Protein AF-G0VLN9-F1 (afdb_monomer_lite)

Structure (mmCIF, N/CA/C/O backbone):
data_AF-G0VLN9-F1
#
_entry.id   AF-G0VLN9-F1
#
loop_
_atom_site.group_PDB
_atom_site.id
_atom_site.type_symbol
_atom_site.label_atom_id
_atom_site.label_alt_id
_atom_site.label_comp_id
_atom_site.label_asym_id
_atom_site.label_entity_id
_atom_site.label_seq_id
_atom_site.pdbx_PDB_ins_code
_atom_site.Cartn_x
_atom_site.Cartn_y
_atom_site.Cartn_z
_atom_site.occupancy
_atom_site.B_iso_or_equiv
_atom_site.auth_seq_id
_atom_site.auth_comp_id
_atom_site.auth_asym_id
_atom_site.auth_atom_id
_atom_site.pdbx_PDB_model_num
ATOM 1 N N . MET A 1 1 ? 14.465 14.743 -51.000 1.00 37.91 1 MET A N 1
ATOM 2 C CA . MET A 1 1 ? 15.529 13.787 -50.625 1.00 37.91 1 MET A CA 1
ATOM 3 C C . MET A 1 1 ? 14.835 12.526 -50.115 1.00 37.91 1 MET A C 1
ATOM 5 O O . MET A 1 1 ? 14.232 12.570 -49.055 1.00 37.91 1 MET A O 1
ATOM 9 N N . SER A 1 2 ? 14.753 11.470 -50.933 1.00 43.06 2 SER A N 1
ATOM 10 C CA . SER A 1 2 ? 13.958 10.267 -50.628 1.00 43.06 2 SER A CA 1
ATOM 11 C C . SER A 1 2 ? 14.797 9.287 -49.809 1.00 43.06 2 SER A C 1
ATOM 13 O O . SER A 1 2 ? 15.735 8.699 -50.343 1.00 43.06 2 SER A O 1
ATOM 15 N N . VAL A 1 3 ? 14.472 9.101 -48.529 1.00 50.81 3 VAL A N 1
ATOM 16 C CA . VAL A 1 3 ? 15.120 8.094 -47.676 1.00 50.81 3 VAL A CA 1
ATOM 17 C C . VAL A 1 3 ? 14.680 6.707 -48.158 1.00 50.81 3 VAL A C 1
ATOM 19 O O . VAL A 1 3 ? 13.536 6.306 -47.959 1.00 50.81 3 VAL A O 1
ATOM 22 N N . ARG A 1 4 ? 15.562 5.971 -48.846 1.00 52.88 4 ARG A N 1
ATOM 23 C CA . ARG A 1 4 ? 15.328 4.558 -49.184 1.00 52.88 4 ARG A CA 1
ATOM 24 C C . ARG A 1 4 ? 15.599 3.714 -47.938 1.00 52.88 4 ARG A C 1
ATOM 26 O O . ARG A 1 4 ? 16.751 3.390 -47.665 1.00 52.88 4 ARG A O 1
ATOM 33 N N . LEU A 1 5 ? 14.559 3.363 -47.181 1.00 55.12 5 LEU A N 1
ATOM 34 C CA . LEU A 1 5 ? 14.687 2.349 -46.132 1.00 55.12 5 LEU A CA 1
ATOM 35 C C . LEU A 1 5 ? 14.974 0.982 -46.774 1.00 55.12 5 LEU A C 1
ATOM 37 O O . LEU A 1 5 ? 14.201 0.491 -47.596 1.00 55.12 5 LEU A O 1
ATOM 41 N N . ASN A 1 6 ? 16.090 0.360 -46.394 1.00 69.06 6 ASN A N 1
ATOM 42 C CA . ASN A 1 6 ? 16.405 -1.021 -46.754 1.00 69.06 6 ASN A CA 1
ATOM 43 C C . ASN A 1 6 ? 15.472 -1.972 -45.972 1.00 69.06 6 ASN A C 1
ATOM 45 O O . ASN A 1 6 ? 15.163 -1.723 -44.807 1.00 69.06 6 ASN A O 1
ATOM 49 N N . LYS A 1 7 ? 15.050 -3.086 -46.587 1.00 65.19 7 LYS A N 1
ATOM 50 C CA . LYS A 1 7 ? 14.263 -4.159 -45.948 1.00 65.19 7 LYS A CA 1
ATOM 51 C C . LYS A 1 7 ? 14.864 -4.628 -44.613 1.00 65.19 7 LYS A C 1
ATOM 53 O O . LYS A 1 7 ? 14.113 -4.934 -43.695 1.00 65.19 7 LYS A O 1
ATOM 58 N N . LEU A 1 8 ? 16.194 -4.613 -44.480 1.00 66.69 8 LEU A N 1
ATOM 59 C CA . LEU A 1 8 ? 16.898 -4.948 -43.234 1.00 66.69 8 LEU A CA 1
ATOM 60 C C . LEU A 1 8 ? 16.623 -3.936 -42.105 1.00 66.69 8 LEU A C 1
ATOM 62 O O . LEU A 1 8 ? 16.462 -4.316 -40.950 1.00 66.69 8 LEU A O 1
ATOM 66 N N . SER A 1 9 ? 16.519 -2.649 -42.444 1.00 66.75 9 SER A N 1
ATOM 67 C CA . SER A 1 9 ? 16.226 -1.560 -41.505 1.00 66.75 9 SER A CA 1
ATOM 68 C C . SER A 1 9 ? 14.779 -1.612 -41.013 1.00 66.75 9 SER A C 1
ATOM 70 O O . SER A 1 9 ? 14.517 -1.365 -39.841 1.00 66.75 9 SER A O 1
ATOM 72 N N . ILE A 1 10 ? 13.846 -1.977 -41.899 1.00 73.81 10 ILE A N 1
ATOM 73 C CA . ILE A 1 10 ? 12.433 -2.188 -41.550 1.00 73.81 10 ILE A CA 1
ATOM 74 C C . ILE A 1 10 ? 12.298 -3.409 -40.635 1.00 73.81 10 ILE A C 1
ATOM 76 O O . ILE A 1 10 ? 11.619 -3.334 -39.618 1.00 73.81 10 ILE A O 1
ATOM 80 N N . PHE A 1 11 ? 12.987 -4.508 -40.956 1.00 71.88 11 PHE A N 1
ATOM 81 C CA . PHE A 1 11 ? 12.998 -5.711 -40.125 1.00 71.88 11 PHE A CA 1
ATOM 82 C C . PHE A 1 11 ? 13.547 -5.434 -38.719 1.00 71.88 11 PHE A C 1
ATOM 84 O O . PHE A 1 11 ? 12.907 -5.790 -37.736 1.00 71.88 11 PHE A O 1
ATOM 91 N N . PHE A 1 12 ? 14.676 -4.727 -38.613 1.00 74.75 12 PHE A N 1
ATOM 92 C CA . PHE A 1 12 ? 15.246 -4.340 -37.321 1.00 74.75 12 PHE A CA 1
ATOM 93 C C . PHE A 1 12 ? 14.284 -3.467 -36.505 1.00 74.75 12 PHE A C 1
ATOM 95 O O . PHE A 1 12 ? 14.096 -3.709 -35.317 1.00 74.75 12 PHE A O 1
ATOM 102 N N . LEU A 1 13 ? 13.617 -2.501 -37.144 1.00 73.62 13 LEU A N 1
ATOM 103 C CA . LEU A 1 13 ? 12.633 -1.649 -36.478 1.00 73.62 13 LEU A CA 1
ATOM 104 C C . LEU A 1 13 ? 11.424 -2.453 -35.975 1.00 73.62 13 LEU A C 1
ATOM 106 O O . LEU A 1 13 ? 10.994 -2.255 -34.844 1.00 73.62 13 LEU A O 1
ATOM 110 N N . VAL A 1 14 ? 10.921 -3.406 -36.767 1.00 73.25 14 VAL A N 1
ATOM 111 C CA . VAL A 1 14 ? 9.843 -4.316 -36.344 1.00 73.25 14 VAL A CA 1
ATOM 112 C C . VAL A 1 14 ? 10.291 -5.184 -35.169 1.00 73.25 14 VAL A C 1
ATOM 114 O O . VAL A 1 14 ? 9.539 -5.312 -34.210 1.00 73.25 14 VAL A O 1
ATOM 117 N N . CYS A 1 15 ? 11.513 -5.725 -35.184 1.00 69.94 15 CYS A N 1
ATOM 118 C CA . CYS A 1 15 ? 12.054 -6.494 -34.062 1.00 69.94 15 CYS A CA 1
ATOM 119 C C . CYS A 1 15 ? 12.191 -5.654 -32.789 1.00 69.94 15 CYS A C 1
ATOM 121 O O . CYS A 1 15 ? 11.825 -6.133 -31.722 1.00 69.94 15 CYS A O 1
ATOM 123 N N . VAL A 1 16 ? 12.674 -4.411 -32.887 1.00 68.44 16 VAL A N 1
ATOM 124 C CA . VAL A 1 16 ? 12.796 -3.501 -31.736 1.00 68.44 16 VAL A CA 1
ATOM 125 C C . VAL A 1 16 ? 11.421 -3.169 -31.164 1.00 68.44 16 VAL A C 1
ATOM 127 O O . VAL A 1 16 ? 11.222 -3.290 -29.960 1.00 68.44 16 VAL A O 1
ATOM 130 N N . VAL A 1 17 ? 10.451 -2.827 -32.017 1.00 66.25 17 VAL A N 1
ATOM 131 C CA . VAL A 1 17 ? 9.076 -2.541 -31.586 1.00 66.25 17 VAL A CA 1
ATOM 132 C C . VAL A 1 17 ? 8.451 -3.776 -30.937 1.00 66.25 17 VAL A C 1
ATOM 134 O O . VAL A 1 17 ? 7.914 -3.682 -29.837 1.00 66.25 17 VAL A O 1
ATOM 137 N N . PHE A 1 18 ? 8.570 -4.947 -31.565 1.00 65.00 18 PHE A N 1
ATOM 138 C CA . PHE A 1 18 ? 8.034 -6.196 -31.024 1.00 65.00 18 PHE A CA 1
ATOM 139 C C . PHE A 1 18 ? 8.691 -6.560 -29.686 1.00 65.00 18 PHE A C 1
ATOM 141 O O . PHE A 1 18 ? 7.997 -6.920 -28.741 1.00 65.00 18 PHE A O 1
ATOM 148 N N . PHE A 1 19 ? 10.009 -6.384 -29.567 1.00 65.06 19 PHE A N 1
ATOM 149 C CA . PHE A 1 19 ? 10.745 -6.615 -28.328 1.00 65.06 19 PHE A CA 1
ATOM 150 C C . PHE A 1 19 ? 10.277 -5.678 -27.205 1.00 65.06 19 PHE A C 1
ATOM 152 O O . PHE A 1 19 ? 9.977 -6.145 -26.106 1.00 65.06 19 PHE A O 1
ATOM 159 N N . SER A 1 20 ? 10.107 -4.382 -27.483 1.00 59.81 20 SER A N 1
ATOM 160 C CA . SER A 1 20 ? 9.547 -3.423 -26.522 1.00 59.81 20 SER A CA 1
ATOM 161 C C . SER A 1 20 ? 8.129 -3.795 -26.075 1.00 59.81 20 SER A C 1
ATOM 163 O O . SER A 1 20 ? 7.837 -3.728 -24.881 1.00 59.81 20 SER A O 1
ATOM 165 N N . PHE A 1 21 ? 7.275 -4.257 -26.995 1.00 58.31 21 PHE A N 1
ATOM 166 C CA . PHE A 1 21 ? 5.930 -4.742 -26.665 1.00 58.31 21 PHE A CA 1
ATOM 167 C C . PHE A 1 21 ? 5.964 -5.995 -25.782 1.00 58.31 21 PHE A C 1
ATOM 169 O O . PHE A 1 21 ? 5.245 -6.059 -24.786 1.00 58.31 21 PHE A O 1
ATOM 176 N N . THR A 1 22 ? 6.827 -6.971 -26.088 1.00 59.75 22 THR A N 1
ATOM 177 C CA . THR A 1 22 ? 6.971 -8.171 -25.245 1.00 59.75 22 THR A CA 1
ATOM 178 C C . THR A 1 22 ? 7.489 -7.845 -23.844 1.00 59.75 22 THR A C 1
ATOM 180 O O . THR A 1 22 ? 7.036 -8.449 -22.875 1.00 59.75 22 THR A O 1
ATOM 183 N N . LEU A 1 23 ? 8.374 -6.850 -23.708 1.00 58.91 23 LEU A N 1
ATOM 184 C CA . LEU A 1 23 ? 8.893 -6.415 -22.410 1.00 58.91 23 LEU A CA 1
ATOM 185 C C . LEU A 1 23 ? 7.795 -5.794 -21.533 1.00 58.91 23 LEU A C 1
ATOM 187 O O . LEU A 1 23 ? 7.723 -6.078 -20.339 1.00 58.91 23 LEU A O 1
ATOM 191 N N . GLN A 1 24 ? 6.928 -4.970 -22.130 1.00 58.19 24 GLN A N 1
ATOM 192 C CA . GLN A 1 24 ? 5.794 -4.347 -21.440 1.00 58.19 24 GLN A CA 1
ATOM 193 C C . GLN A 1 24 ? 4.726 -5.374 -21.043 1.00 58.19 24 GLN A C 1
ATOM 195 O O . GLN A 1 24 ? 4.198 -5.310 -19.934 1.00 58.19 24 GLN A O 1
ATOM 200 N N . ALA A 1 25 ? 4.444 -6.351 -21.909 1.00 58.66 25 ALA A N 1
ATOM 201 C CA . ALA A 1 25 ? 3.511 -7.433 -21.602 1.00 58.66 25 ALA A CA 1
ATOM 202 C C . ALA A 1 25 ? 4.008 -8.312 -20.438 1.00 58.66 25 ALA A C 1
ATOM 204 O O . ALA A 1 25 ? 3.242 -8.627 -19.531 1.00 58.66 25 ALA A O 1
ATOM 205 N N . PHE A 1 26 ? 5.304 -8.634 -20.407 1.00 57.16 26 PHE A N 1
ATOM 206 C CA . PHE A 1 26 ? 5.911 -9.430 -19.333 1.00 57.16 26 PHE A CA 1
ATOM 207 C C . PHE A 1 26 ? 5.949 -8.690 -17.982 1.00 57.16 26 PHE A C 1
ATOM 209 O O . PHE A 1 26 ? 5.810 -9.295 -16.918 1.00 57.16 26 PHE A O 1
ATOM 216 N N . ALA A 1 27 ? 6.122 -7.367 -18.015 1.00 59.50 27 ALA A N 1
ATOM 217 C CA . ALA A 1 27 ? 6.028 -6.494 -16.847 1.00 59.50 27 ALA A CA 1
ATOM 218 C C . ALA A 1 27 ? 4.615 -6.484 -16.232 1.00 59.50 27 ALA A C 1
ATOM 220 O O . ALA A 1 27 ? 4.479 -6.611 -15.014 1.00 59.50 27 ALA A O 1
ATOM 221 N N . ALA A 1 28 ? 3.573 -6.397 -17.068 1.00 56.75 28 ALA A N 1
ATOM 222 C CA . ALA A 1 28 ? 2.180 -6.481 -16.627 1.00 56.75 28 ALA A CA 1
ATOM 223 C C . ALA A 1 28 ? 1.839 -7.871 -16.050 1.00 56.75 28 ALA A C 1
ATOM 225 O O . ALA A 1 28 ? 1.263 -7.966 -14.968 1.00 56.75 28 ALA A O 1
ATOM 226 N N . GLU A 1 29 ? 2.290 -8.952 -16.697 1.00 57.03 29 GLU A N 1
ATOM 227 C CA . GLU A 1 29 ? 2.067 -10.328 -16.225 1.00 57.03 29 GLU A CA 1
ATOM 228 C C . GLU A 1 29 ? 2.696 -10.594 -14.840 1.00 57.03 29 GLU A C 1
ATOM 230 O O . GLU A 1 29 ? 2.077 -11.225 -13.978 1.00 57.03 29 GLU A O 1
ATOM 235 N N . LYS A 1 30 ? 3.901 -10.061 -14.577 1.00 62.03 30 LYS A N 1
ATOM 236 C CA . LYS A 1 30 ? 4.572 -10.169 -13.265 1.00 62.03 30 LYS A CA 1
ATOM 237 C C . LYS A 1 30 ? 3.804 -9.502 -12.124 1.00 62.03 30 LYS A C 1
ATOM 239 O O . LYS A 1 30 ? 3.936 -9.928 -10.974 1.00 62.03 30 LYS A O 1
ATOM 244 N N . LEU A 1 31 ? 3.062 -8.441 -12.420 1.00 68.00 31 LEU A N 1
ATOM 245 C CA . LEU A 1 31 ? 2.286 -7.707 -11.427 1.00 68.00 31 LEU A CA 1
ATOM 246 C C . LEU A 1 31 ? 1.005 -8.469 -11.045 1.00 68.00 31 LEU A C 1
ATOM 248 O O . LEU A 1 31 ? 0.637 -8.499 -9.869 1.00 68.00 31 LEU A O 1
ATOM 252 N N . ASP A 1 32 ? 0.376 -9.142 -12.009 1.00 61.00 32 ASP A N 1
ATOM 253 C CA . ASP A 1 32 ? -0.989 -9.654 -11.862 1.00 61.00 32 ASP A CA 1
ATOM 254 C C . ASP A 1 32 ? -1.151 -10.989 -11.152 1.00 61.00 32 ASP A C 1
ATOM 256 O O . ASP A 1 32 ? -2.184 -11.237 -10.524 1.00 61.00 32 ASP A O 1
ATOM 260 N N . GLN A 1 33 ? -0.130 -11.841 -11.167 1.00 56.59 33 GLN A N 1
ATOM 261 C CA . GLN A 1 33 ? -0.264 -13.172 -10.573 1.00 56.59 33 GLN A CA 1
ATOM 262 C C . GLN A 1 33 ? -0.031 -13.212 -9.055 1.00 56.59 33 GLN A C 1
ATOM 264 O O . GLN A 1 33 ? -0.387 -14.206 -8.423 1.00 56.59 33 GLN A O 1
ATOM 269 N N . LYS A 1 34 ? 0.553 -12.167 -8.443 1.00 64.31 34 LYS A N 1
ATOM 270 C CA . LYS A 1 34 ? 1.067 -12.259 -7.060 1.00 64.31 34 LYS A CA 1
ATOM 271 C C . LYS A 1 34 ? 0.513 -11.235 -6.065 1.00 64.31 34 LYS A C 1
ATOM 273 O O . LYS A 1 34 ? 0.579 -11.494 -4.865 1.00 64.31 34 LYS A O 1
ATOM 278 N N . TYR A 1 35 ? -0.031 -10.103 -6.512 1.00 71.81 35 TYR A N 1
ATOM 279 C CA . TYR A 1 35 ? -0.332 -8.982 -5.613 1.00 71.81 35 TYR A CA 1
ATOM 280 C C . TYR A 1 35 ? -1.827 -8.639 -5.578 1.00 71.81 35 TYR A C 1
ATOM 282 O O . TYR A 1 35 ? -2.383 -8.103 -6.531 1.00 71.81 35 TYR A O 1
ATOM 290 N N . MET A 1 36 ? -2.475 -8.927 -4.444 1.00 78.00 36 MET A N 1
ATOM 291 C CA . MET A 1 36 ? -3.873 -8.569 -4.144 1.00 78.00 36 MET A CA 1
ATOM 292 C C . MET A 1 36 ? -3.976 -7.731 -2.862 1.00 78.00 36 MET A C 1
ATOM 294 O O . MET A 1 36 ? -4.894 -7.924 -2.070 1.00 78.00 36 MET A O 1
ATOM 298 N N . GLY A 1 37 ? -2.995 -6.857 -2.630 1.00 77.94 37 GLY A N 1
ATOM 299 C CA . GLY A 1 37 ? -2.850 -6.090 -1.396 1.00 77.94 37 GLY A CA 1
ATOM 300 C C . GLY A 1 37 ? -1.402 -6.031 -0.914 1.00 77.94 37 GLY A C 1
ATOM 301 O O . GLY A 1 37 ? -0.481 -6.020 -1.735 1.00 77.94 37 GLY A O 1
ATOM 302 N N . LEU A 1 38 ? -1.200 -6.004 0.405 1.00 82.94 38 LEU A N 1
ATOM 303 C CA . LEU A 1 38 ? 0.119 -5.925 1.044 1.00 82.94 38 LEU A CA 1
ATOM 304 C C . LEU A 1 38 ? 0.241 -6.948 2.180 1.00 82.94 38 LEU A C 1
ATOM 306 O O . LEU A 1 38 ? -0.465 -6.873 3.180 1.00 82.94 38 LEU A O 1
ATOM 310 N N . GLY A 1 39 ? 1.168 -7.892 2.039 1.00 78.50 39 GLY A N 1
ATOM 311 C CA . GLY A 1 39 ? 1.279 -9.033 2.954 1.00 78.50 39 GLY A CA 1
ATOM 312 C C . GLY A 1 39 ? -0.025 -9.838 2.977 1.00 78.50 39 GLY A C 1
ATOM 313 O O . GLY A 1 39 ? -0.535 -10.194 1.915 1.00 78.50 39 GLY A O 1
ATOM 314 N N . ASP A 1 40 ? -0.574 -10.054 4.174 1.00 80.19 40 ASP A N 1
ATOM 315 C CA . ASP A 1 40 ? -1.853 -10.751 4.395 1.00 80.19 40 ASP A CA 1
ATOM 316 C C . ASP A 1 40 ? -3.078 -9.806 4.359 1.00 80.19 40 ASP A C 1
ATOM 318 O O . ASP A 1 40 ? -4.229 -10.232 4.520 1.00 80.19 40 ASP A O 1
ATOM 322 N N . LEU A 1 41 ? -2.856 -8.505 4.127 1.00 86.50 41 LEU A N 1
ATOM 323 C CA . LEU A 1 41 ? -3.922 -7.529 3.909 1.00 86.50 41 LEU A CA 1
ATOM 324 C C . LEU A 1 41 ? -4.376 -7.616 2.456 1.00 86.50 41 LEU A C 1
ATOM 326 O O . LEU A 1 41 ? -3.758 -7.022 1.574 1.00 86.50 41 LEU A O 1
ATOM 330 N N . THR A 1 42 ? -5.449 -8.366 2.216 1.00 89.56 42 THR A N 1
ATOM 331 C CA . THR A 1 42 ? -6.020 -8.572 0.880 1.00 89.56 42 THR A CA 1
ATOM 332 C C . THR A 1 42 ? -7.240 -7.690 0.618 1.00 89.56 42 THR A C 1
ATOM 334 O O . THR A 1 42 ? -7.982 -7.322 1.532 1.00 89.56 42 THR A O 1
ATOM 337 N N . TRP A 1 43 ? -7.465 -7.336 -0.648 1.00 91.88 43 TRP A N 1
ATOM 338 C CA . TRP A 1 43 ? -8.623 -6.536 -1.056 1.00 91.88 43 TRP A CA 1
ATOM 339 C C . TRP A 1 43 ? -9.955 -7.167 -0.655 1.00 91.88 43 TRP A C 1
ATOM 341 O O . TRP A 1 43 ? -10.153 -8.376 -0.758 1.00 91.88 43 TRP A O 1
ATOM 351 N N . GLY A 1 44 ? -10.893 -6.330 -0.212 1.00 90.56 44 GLY A N 1
ATOM 352 C CA . GLY A 1 44 ? -12.224 -6.756 0.209 1.00 90.56 44 GLY A CA 1
ATOM 353 C C . GLY A 1 44 ? -12.297 -7.312 1.633 1.00 90.56 44 GLY A C 1
ATOM 354 O O . GLY A 1 44 ? -13.411 -7.502 2.129 1.00 90.56 44 GLY A O 1
ATOM 355 N N . ARG A 1 45 ? -11.153 -7.534 2.295 1.00 92.88 45 ARG A N 1
ATOM 356 C CA . ARG A 1 45 ? -11.103 -7.989 3.686 1.00 92.88 45 ARG A CA 1
ATOM 357 C C . ARG A 1 45 ? -11.813 -6.976 4.595 1.00 92.88 45 ARG A C 1
ATOM 359 O O . ARG A 1 45 ? -11.590 -5.768 4.441 1.00 92.88 45 ARG A O 1
ATOM 366 N N . PRO A 1 46 ? -12.707 -7.426 5.488 1.00 93.56 46 PRO A N 1
ATOM 367 C CA . PRO A 1 46 ? -13.488 -6.514 6.297 1.00 93.56 46 PRO A CA 1
ATOM 368 C C . PRO A 1 46 ? -12.659 -5.950 7.454 1.00 93.56 46 PRO A C 1
ATOM 370 O O . PRO A 1 46 ? -11.734 -6.593 7.949 1.00 93.56 46 PRO A O 1
ATOM 373 N N . LEU A 1 47 ? -13.017 -4.746 7.896 1.00 93.38 47 LEU A N 1
ATOM 374 C CA . LEU A 1 47 ? -12.325 -4.040 8.972 1.00 93.38 47 LEU A CA 1
ATOM 375 C C . LEU A 1 47 ? -12.238 -4.885 10.249 1.00 93.38 47 LEU A C 1
ATOM 377 O O . LEU A 1 47 ? -11.149 -5.030 10.783 1.00 93.38 47 LEU A O 1
ATOM 381 N N . TYR A 1 48 ? -13.336 -5.512 10.682 1.00 92.81 48 TYR A N 1
ATOM 382 C CA . TYR A 1 48 ? -13.364 -6.284 11.932 1.00 92.81 48 TYR A CA 1
ATOM 383 C C . TYR A 1 48 ? -12.360 -7.454 11.952 1.00 92.81 48 TYR A C 1
ATOM 385 O O . TYR A 1 48 ? -11.800 -7.758 13.003 1.00 92.81 48 TYR A O 1
ATOM 393 N N . ASP A 1 49 ? -12.086 -8.082 10.800 1.00 93.62 49 ASP A N 1
ATOM 394 C CA . ASP A 1 49 ? -11.072 -9.144 10.690 1.00 93.62 49 ASP A CA 1
ATOM 395 C C . ASP A 1 49 ? -9.655 -8.581 10.839 1.00 93.62 49 ASP A C 1
ATOM 397 O O . ASP A 1 49 ? -8.747 -9.275 11.283 1.00 93.62 49 ASP A O 1
ATOM 401 N N . ILE A 1 50 ? -9.440 -7.335 10.421 1.00 91.75 50 ILE A N 1
ATOM 402 C CA . ILE A 1 50 ? -8.148 -6.655 10.523 1.00 91.75 50 ILE A CA 1
ATOM 403 C C . ILE A 1 50 ? -7.945 -6.119 11.944 1.00 91.75 50 ILE A C 1
ATOM 405 O O . ILE A 1 50 ? -6.854 -6.265 12.487 1.00 91.75 50 ILE A O 1
ATOM 409 N N . GLU A 1 51 ? -8.987 -5.575 12.579 1.00 92.06 51 GLU A N 1
ATOM 410 C CA . GLU A 1 51 ? -8.947 -5.133 13.982 1.00 92.06 51 GLU A CA 1
ATOM 411 C C . GLU A 1 51 ? -8.659 -6.291 14.954 1.00 92.06 51 GLU A C 1
ATOM 413 O O . GLU A 1 51 ? -8.079 -6.073 16.015 1.00 92.06 51 GLU A O 1
ATOM 418 N N . GLY A 1 52 ? -9.032 -7.524 14.593 1.00 88.88 52 GLY A N 1
ATOM 419 C CA . GLY A 1 52 ? -8.737 -8.720 15.386 1.00 88.88 52 GLY A CA 1
ATOM 420 C C . GLY A 1 52 ? -7.285 -9.211 15.308 1.00 88.88 52 GLY A C 1
ATOM 421 O O . GLY A 1 52 ? -6.857 -9.959 16.186 1.00 88.88 52 GLY A O 1
ATOM 422 N N . GLU A 1 53 ? -6.527 -8.807 14.285 1.00 89.81 53 GLU A N 1
ATOM 423 C CA . GLU A 1 53 ? -5.184 -9.343 13.999 1.00 89.81 53 GLU A CA 1
ATOM 424 C C . GLU A 1 53 ? -4.067 -8.298 14.062 1.00 89.81 53 GLU A C 1
ATOM 426 O O . GLU A 1 53 ? -2.914 -8.640 14.336 1.00 89.81 53 GLU A O 1
ATOM 431 N N . TYR A 1 54 ? -4.389 -7.029 13.816 1.00 91.44 54 TYR A N 1
ATOM 432 C CA . TYR A 1 54 ? -3.416 -5.948 13.729 1.00 91.44 54 TYR A CA 1
ATOM 433 C C . TYR A 1 54 ? -3.666 -4.882 14.793 1.00 91.44 54 TYR A C 1
ATOM 435 O O . TYR A 1 54 ? -4.791 -4.643 15.223 1.00 91.44 54 TYR A O 1
ATOM 443 N N . ASP A 1 55 ? -2.596 -4.184 15.174 1.00 94.00 55 ASP A N 1
ATOM 444 C CA . ASP A 1 55 ? -2.719 -2.941 15.931 1.00 94.00 55 ASP A CA 1
ATOM 445 C C . ASP A 1 55 ? -3.179 -1.829 14.982 1.00 94.00 55 ASP A C 1
ATOM 447 O O . ASP A 1 55 ? -2.493 -1.492 14.006 1.00 94.00 55 ASP A O 1
ATOM 451 N N . VAL A 1 56 ? -4.374 -1.308 15.253 1.00 95.38 5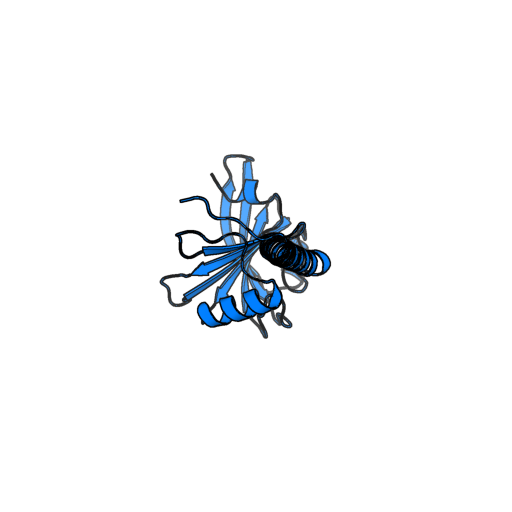6 VAL A N 1
ATOM 452 C CA . VAL A 1 56 ? -5.108 -0.396 14.381 1.00 95.38 56 VAL A CA 1
ATOM 453 C C . VAL A 1 56 ? -5.569 0.838 15.140 1.00 95.38 56 VAL A C 1
ATOM 455 O O . VAL A 1 56 ? -6.030 0.779 16.280 1.00 95.38 56 VAL A O 1
ATOM 458 N N . LYS A 1 57 ? -5.489 1.990 14.477 1.00 96.75 57 LYS A N 1
ATOM 459 C CA . LYS A 1 57 ? -5.922 3.269 15.034 1.00 96.75 57 LYS A CA 1
ATOM 460 C C . LYS A 1 57 ? -6.734 4.044 14.015 1.00 96.75 57 LYS A C 1
ATOM 462 O O . LYS A 1 57 ? -6.223 4.403 12.958 1.00 96.75 57 LYS A O 1
ATOM 467 N N . PHE A 1 58 ? -7.978 4.357 14.362 1.00 96.50 58 PHE A N 1
ATOM 468 C CA . PHE A 1 58 ? -8.824 5.222 13.544 1.00 96.50 58 PHE A CA 1
ATOM 469 C C . PHE A 1 58 ? -8.181 6.603 13.350 1.00 96.50 58 PHE A C 1
ATOM 471 O O . PHE A 1 58 ? -7.705 7.220 14.309 1.00 96.50 58 PHE A O 1
ATOM 478 N N . VAL A 1 59 ? -8.182 7.088 12.108 1.00 95.69 59 VAL A N 1
ATOM 479 C CA . VAL A 1 59 ? -7.645 8.403 11.730 1.00 95.69 59 VAL A CA 1
ATOM 480 C C . VAL A 1 59 ? -8.773 9.359 11.395 1.00 95.69 59 VAL A C 1
ATOM 482 O O . VAL A 1 59 ? -8.883 10.429 11.991 1.00 95.69 59 VAL A O 1
ATOM 485 N N . ASN A 1 60 ? -9.586 9.003 10.403 1.00 93.31 60 ASN A N 1
ATOM 486 C CA . ASN A 1 60 ? -10.668 9.845 9.924 1.00 93.31 60 ASN A CA 1
ATOM 487 C C . ASN A 1 60 ? -11.731 9.028 9.186 1.00 93.31 60 ASN A C 1
ATOM 489 O O . ASN A 1 60 ? -11.536 7.868 8.826 1.00 93.31 60 ASN A O 1
ATOM 493 N N . LYS A 1 61 ? -12.859 9.688 8.935 1.00 91.56 61 LYS A N 1
ATOM 494 C CA . LYS A 1 61 ? -13.948 9.192 8.104 1.00 91.56 61 LYS A CA 1
ATOM 495 C C . LYS A 1 61 ? -14.377 10.311 7.172 1.00 91.56 61 LYS A C 1
ATOM 497 O O . LYS A 1 61 ? -14.566 11.446 7.611 1.00 91.56 61 LYS A O 1
ATOM 502 N N . ARG A 1 62 ? -14.528 9.991 5.893 1.00 87.88 62 ARG A N 1
ATOM 503 C CA . ARG A 1 62 ? -15.020 10.902 4.860 1.00 87.88 62 ARG A CA 1
ATOM 504 C C . ARG A 1 62 ? -16.159 10.239 4.102 1.00 87.88 62 ARG A C 1
ATOM 506 O O . ARG A 1 62 ? -16.121 9.042 3.842 1.00 87.88 62 ARG A O 1
ATOM 513 N N . THR A 1 63 ? -17.161 11.017 3.724 1.00 80.62 63 THR A N 1
ATOM 514 C CA . THR A 1 63 ? -18.243 10.527 2.868 1.00 80.62 63 THR A CA 1
ATOM 515 C C . THR A 1 63 ? -17.951 10.943 1.435 1.00 80.62 63 THR A C 1
ATOM 517 O O . THR A 1 63 ? -17.825 12.135 1.157 1.00 80.62 63 THR A O 1
ATOM 520 N N . SER A 1 64 ? -17.845 9.974 0.526 1.00 69.12 64 SER A N 1
ATOM 521 C CA . SER A 1 64 ? -17.793 10.252 -0.908 1.00 69.12 64 SER A CA 1
ATOM 522 C C . SER A 1 64 ? -19.181 10.670 -1.393 1.00 69.12 64 SER A C 1
ATOM 524 O O . SER A 1 64 ? -20.162 9.945 -1.205 1.00 69.12 64 SER A O 1
ATOM 526 N N . SER A 1 65 ? -19.268 11.842 -2.024 1.00 61.47 65 SER A N 1
ATOM 527 C CA . SER A 1 65 ? -20.516 12.405 -2.550 1.00 61.47 65 SER A CA 1
ATOM 528 C C . SER A 1 65 ? -21.064 11.656 -3.767 1.00 61.47 65 SER A C 1
ATOM 530 O O . SER A 1 65 ? -22.248 11.778 -4.056 1.00 61.47 65 SER A O 1
ATOM 532 N N . ILE A 1 66 ? -20.229 10.882 -4.469 1.00 60.06 66 ILE A N 1
ATOM 533 C CA . ILE A 1 66 ? -20.591 10.198 -5.724 1.00 60.06 66 ILE A CA 1
ATOM 534 C C . ILE A 1 66 ? -21.377 8.912 -5.449 1.00 60.06 66 ILE A C 1
ATOM 536 O O . ILE A 1 66 ? -22.321 8.592 -6.162 1.00 60.06 66 ILE A O 1
ATOM 540 N N . ALA A 1 67 ? -21.014 8.195 -4.386 1.00 60.03 67 ALA A N 1
ATOM 541 C CA . ALA A 1 67 ? -21.568 6.876 -4.083 1.00 60.03 67 ALA A CA 1
ATOM 542 C C . ALA A 1 67 ? -22.248 6.804 -2.707 1.00 60.03 67 ALA A C 1
ATOM 544 O O . ALA A 1 67 ? -22.500 5.705 -2.213 1.00 60.03 67 ALA A O 1
ATOM 545 N N . SER A 1 68 ? -22.438 7.950 -2.033 1.00 67.75 68 SER A N 1
ATOM 546 C CA . SER A 1 68 ? -22.836 8.024 -0.613 1.00 67.75 68 SER A CA 1
ATOM 547 C C . SER A 1 68 ? -22.045 7.048 0.270 1.00 67.75 68 SER A C 1
ATOM 549 O O . SER A 1 68 ? -22.543 6.527 1.266 1.00 67.75 68 SER A O 1
ATOM 551 N N . THR A 1 69 ? -20.805 6.765 -0.130 1.00 75.75 69 THR A N 1
ATOM 552 C CA . THR A 1 69 ? -19.989 5.703 0.447 1.00 75.75 69 THR A CA 1
ATOM 553 C C . THR A 1 69 ? -19.123 6.310 1.531 1.00 75.75 69 THR A C 1
ATOM 555 O O . THR A 1 69 ? -18.401 7.283 1.302 1.00 75.75 69 THR A O 1
ATOM 558 N N . SER A 1 70 ? -19.213 5.738 2.726 1.00 85.88 70 SER A N 1
ATOM 559 C CA . SER A 1 70 ? -18.322 6.073 3.827 1.00 85.88 70 SER A CA 1
ATOM 560 C C . SER A 1 70 ? -16.964 5.436 3.572 1.00 85.88 70 SER A C 1
ATOM 562 O O . SER A 1 70 ? -16.872 4.211 3.472 1.00 85.88 70 SER A O 1
ATOM 564 N N . VAL A 1 71 ? -15.933 6.272 3.510 1.00 90.06 71 VAL A N 1
ATOM 565 C CA . VAL A 1 71 ? -14.536 5.855 3.499 1.00 90.06 71 VAL A CA 1
ATOM 566 C C . VAL A 1 71 ? -13.927 6.139 4.863 1.00 90.06 71 VAL A C 1
ATOM 568 O O . VAL A 1 71 ? -13.926 7.279 5.330 1.00 90.06 71 VAL A O 1
ATOM 571 N N . GLU A 1 72 ? -13.420 5.098 5.504 1.00 94.00 72 GLU A N 1
ATOM 572 C CA . GLU A 1 72 ? -12.771 5.172 6.810 1.00 94.00 72 GLU A CA 1
ATOM 573 C C . GLU A 1 72 ? -11.283 4.882 6.653 1.00 94.00 72 GLU A C 1
ATOM 575 O O . GLU A 1 72 ? -10.900 3.949 5.949 1.00 94.00 72 GLU A O 1
ATOM 580 N N . THR A 1 73 ? -10.451 5.694 7.297 1.00 95.00 73 THR A N 1
ATOM 581 C CA . THR A 1 73 ? -8.993 5.568 7.249 1.00 95.00 73 THR A CA 1
ATOM 582 C C . THR A 1 73 ? -8.480 5.150 8.616 1.00 95.00 73 THR A C 1
ATOM 584 O O . THR A 1 73 ? -8.792 5.790 9.626 1.00 95.00 73 THR A O 1
ATOM 587 N N . TYR A 1 74 ? -7.644 4.119 8.637 1.00 96.75 74 TYR A N 1
ATOM 588 C CA . TYR A 1 74 ? -6.995 3.599 9.835 1.00 96.75 74 TYR A CA 1
ATOM 589 C C . TYR A 1 74 ? -5.486 3.546 9.626 1.00 96.75 74 TYR A C 1
ATOM 591 O O . TYR A 1 74 ? -5.025 3.188 8.548 1.00 96.75 74 TYR A O 1
ATOM 599 N N . LEU A 1 75 ? -4.708 3.861 10.657 1.00 96.69 75 LEU A N 1
ATOM 600 C CA . LEU A 1 75 ? -3.308 3.457 10.717 1.00 96.69 75 LEU A CA 1
ATOM 601 C C . LEU A 1 75 ? -3.253 1.998 11.144 1.00 96.69 75 LEU A C 1
ATOM 603 O O . LEU A 1 75 ? -3.913 1.626 12.110 1.00 96.69 75 LEU A O 1
ATOM 607 N N . ILE A 1 76 ? -2.455 1.204 10.444 1.00 95.25 76 ILE A N 1
ATOM 608 C CA . ILE A 1 76 ? -2.236 -0.209 10.722 1.00 95.25 76 ILE A CA 1
ATOM 609 C C . ILE A 1 76 ? -0.741 -0.432 10.898 1.00 95.25 76 ILE A C 1
ATOM 611 O O . ILE A 1 76 ? 0.061 -0.060 10.033 1.00 95.25 76 ILE A O 1
ATOM 615 N N . ARG A 1 77 ? -0.362 -1.064 12.009 1.00 94.06 77 ARG A N 1
ATOM 616 C CA . ARG A 1 77 ? 1.000 -1.552 12.210 1.00 94.06 77 ARG A CA 1
ATOM 617 C C . ARG A 1 77 ? 1.132 -2.940 11.597 1.00 94.06 77 ARG A C 1
ATOM 619 O O . ARG A 1 77 ? 0.602 -3.914 12.122 1.00 94.06 77 ARG A O 1
ATOM 626 N N . ILE A 1 78 ? 1.887 -3.028 10.511 1.00 90.38 78 ILE A N 1
ATOM 627 C CA . ILE A 1 78 ? 2.238 -4.290 9.869 1.00 90.38 78 ILE A CA 1
ATOM 6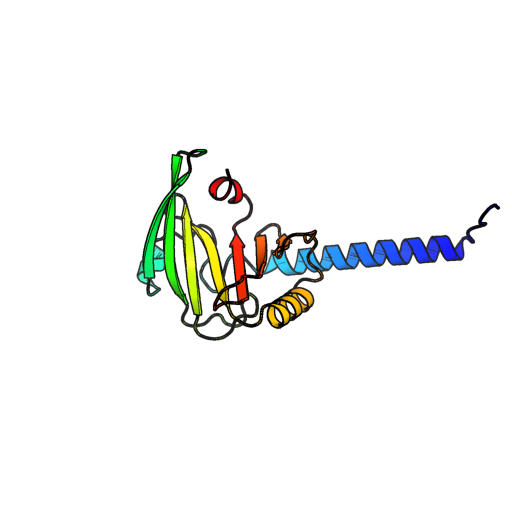28 C C . ILE A 1 78 ? 3.527 -4.785 10.531 1.00 90.38 78 ILE A C 1
ATOM 630 O O . ILE A 1 78 ? 4.547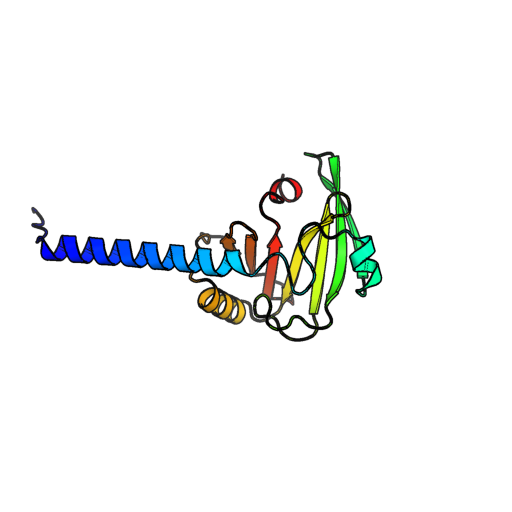 -4.098 10.443 1.00 90.38 78 ILE A O 1
ATOM 634 N N . PRO A 1 79 ? 3.505 -5.929 11.237 1.00 87.88 79 PRO A N 1
ATOM 635 C CA . PRO A 1 79 ? 4.665 -6.395 11.991 1.00 87.88 79 PRO A CA 1
ATOM 636 C C . PRO A 1 79 ? 5.818 -6.829 11.082 1.00 87.88 79 PRO A C 1
ATOM 638 O O . PRO A 1 79 ? 6.969 -6.690 11.479 1.00 87.88 79 PRO A O 1
ATOM 641 N N . GLU A 1 80 ? 5.519 -7.319 9.878 1.00 87.69 80 GLU A N 1
ATOM 642 C CA . GLU A 1 80 ? 6.517 -7.742 8.899 1.00 87.69 80 GLU A CA 1
ATOM 643 C C . GLU A 1 80 ? 5.943 -7.675 7.471 1.00 87.69 80 GLU A C 1
ATOM 645 O O . GLU A 1 80 ? 4.892 -8.251 7.188 1.00 87.69 80 GLU A O 1
ATOM 650 N N . ALA A 1 81 ? 6.632 -6.974 6.566 1.00 85.00 81 ALA A N 1
ATOM 651 C CA . ALA A 1 81 ? 6.227 -6.807 5.168 1.00 85.00 81 ALA A CA 1
ATOM 652 C C . ALA A 1 81 ? 6.783 -7.888 4.217 1.00 85.00 81 ALA A C 1
ATOM 654 O O . ALA A 1 81 ? 6.283 -8.028 3.097 1.00 85.00 81 ALA A O 1
ATOM 655 N N . ASN A 1 82 ? 7.784 -8.674 4.636 1.00 83.88 82 ASN A N 1
ATOM 656 C CA . ASN A 1 82 ? 8.321 -9.830 3.901 1.00 83.88 82 ASN A CA 1
ATOM 657 C C . ASN A 1 82 ? 8.748 -9.538 2.441 1.00 83.88 82 ASN A C 1
ATOM 659 O O . ASN A 1 82 ? 8.617 -10.388 1.557 1.00 83.88 82 ASN A O 1
ATOM 663 N N . GLY A 1 83 ? 9.232 -8.329 2.144 1.00 79.62 83 GLY A N 1
ATOM 664 C CA . GLY A 1 83 ? 9.633 -7.929 0.788 1.00 79.62 83 GLY A CA 1
ATOM 665 C C . GLY A 1 83 ? 8.460 -7.633 -0.156 1.00 79.62 83 GLY A C 1
ATOM 666 O O . GLY A 1 83 ? 8.659 -7.445 -1.369 1.00 79.62 83 GLY A O 1
ATOM 667 N N . ASN A 1 84 ? 7.223 -7.610 0.356 1.00 80.69 84 ASN A N 1
ATOM 668 C CA . ASN A 1 84 ? 6.062 -7.210 -0.426 1.00 80.69 84 ASN A CA 1
ATOM 669 C C . ASN A 1 84 ? 6.185 -5.724 -0.787 1.00 80.69 84 ASN A C 1
ATOM 671 O O . ASN A 1 84 ? 6.547 -4.898 0.045 1.00 80.69 84 ASN A O 1
ATOM 675 N N . MET A 1 85 ? 5.980 -5.411 -2.067 1.00 86.69 85 MET A N 1
ATOM 676 C CA . MET A 1 85 ? 6.268 -4.088 -2.631 1.00 86.69 85 MET A CA 1
ATOM 677 C C . MET A 1 85 ? 7.645 -3.525 -2.250 1.00 86.69 85 MET A C 1
ATOM 679 O O . MET A 1 85 ? 7.777 -2.324 -2.089 1.00 86.69 85 MET A O 1
ATOM 683 N N . CYS A 1 86 ? 8.654 -4.400 -2.112 1.00 87.81 86 CYS A N 1
ATOM 684 C CA . CYS A 1 86 ? 10.047 -4.037 -1.817 1.00 87.81 86 CYS A CA 1
ATOM 685 C C . CYS A 1 86 ? 10.302 -3.465 -0.403 1.00 87.81 86 CYS A C 1
ATOM 687 O O . CYS A 1 86 ? 11.445 -3.139 -0.077 1.00 87.81 86 CYS A O 1
ATOM 689 N N . PHE A 1 87 ? 9.293 -3.486 0.476 1.00 88.31 87 PHE A N 1
ATOM 690 C CA . PHE A 1 87 ? 9.427 -3.173 1.899 1.00 88.31 87 PHE A CA 1
ATOM 691 C C . PHE A 1 87 ? 9.754 -4.412 2.738 1.00 88.31 87 PHE A C 1
ATOM 693 O O . PHE A 1 87 ? 9.204 -5.490 2.517 1.00 88.31 87 PHE A O 1
ATOM 700 N N . TYR A 1 88 ? 10.619 -4.242 3.738 1.00 87.38 88 TYR A N 1
ATOM 701 C CA . TYR A 1 88 ? 11.044 -5.293 4.665 1.00 87.38 88 TYR A CA 1
ATOM 702 C C . TYR A 1 88 ? 10.927 -4.810 6.108 1.00 87.38 88 TYR A C 1
ATOM 704 O O . TYR A 1 88 ? 11.172 -3.635 6.388 1.00 87.38 88 TYR A O 1
ATOM 712 N N . GLY A 1 89 ? 10.614 -5.726 7.020 1.00 88.81 89 GLY A N 1
ATOM 713 C CA . GLY A 1 89 ? 10.471 -5.432 8.434 1.00 88.81 89 GLY A CA 1
ATOM 714 C C . GLY A 1 89 ? 9.114 -4.823 8.796 1.00 88.81 89 GLY A C 1
ATOM 715 O O . GLY A 1 89 ? 8.188 -4.786 7.976 1.00 88.81 89 GLY A O 1
ATOM 716 N N . PRO A 1 90 ? 8.991 -4.339 10.042 1.00 90.19 90 PRO A N 1
ATOM 717 C CA . PRO A 1 90 ? 7.790 -3.672 10.513 1.00 90.19 90 PRO A CA 1
ATOM 718 C C . PRO A 1 90 ? 7.585 -2.327 9.815 1.00 90.19 90 PRO A C 1
ATOM 720 O O . PRO A 1 90 ? 8.524 -1.539 9.691 1.00 90.19 90 PRO A O 1
ATOM 723 N N . LEU A 1 91 ? 6.344 -2.014 9.447 1.00 91.94 91 LEU A N 1
ATOM 724 C CA . LEU A 1 91 ? 5.980 -0.706 8.904 1.00 91.94 91 LEU A CA 1
ATOM 725 C C . LEU A 1 91 ? 4.602 -0.252 9.384 1.00 91.94 91 LEU A C 1
ATOM 727 O O . LEU A 1 91 ? 3.785 -1.046 9.850 1.00 91.94 91 LEU A O 1
ATOM 731 N N . VAL A 1 92 ? 4.347 1.049 9.273 1.00 93.12 92 VAL A N 1
ATOM 732 C CA . VAL A 1 92 ? 3.026 1.632 9.516 1.00 93.12 92 VAL A CA 1
ATOM 733 C C . VAL A 1 92 ? 2.463 2.081 8.179 1.00 93.12 92 VAL A C 1
ATOM 735 O O . VAL A 1 92 ? 3.114 2.828 7.450 1.00 93.12 92 VAL A O 1
ATOM 738 N N . ALA A 1 93 ? 1.253 1.632 7.870 1.00 94.81 93 ALA A N 1
ATOM 739 C CA . ALA A 1 93 ? 0.523 2.032 6.678 1.00 94.81 93 ALA A CA 1
ATOM 740 C C . ALA A 1 93 ? -0.815 2.659 7.069 1.00 94.81 93 ALA A C 1
ATOM 742 O O . ALA A 1 93 ? -1.378 2.339 8.114 1.00 94.81 93 ALA A O 1
ATOM 743 N N . SER A 1 94 ? -1.344 3.534 6.220 1.00 95.25 94 SER A N 1
ATOM 744 C CA . SER A 1 94 ? -2.758 3.901 6.280 1.00 95.25 94 SER A CA 1
ATOM 745 C C . SER A 1 94 ? -3.549 2.938 5.404 1.00 95.25 94 SER A C 1
ATOM 747 O O . SER A 1 94 ? -3.189 2.724 4.251 1.00 95.25 94 SER A O 1
ATOM 749 N N . ALA A 1 95 ? -4.616 2.365 5.934 1.00 95.19 95 ALA A N 1
ATOM 750 C CA . ALA A 1 95 ? -5.541 1.511 5.213 1.00 95.19 95 ALA A CA 1
ATOM 751 C C . ALA A 1 95 ? -6.894 2.202 5.100 1.00 95.19 95 ALA A C 1
ATOM 753 O O . ALA A 1 95 ? -7.411 2.739 6.085 1.00 95.19 95 ALA A O 1
ATOM 754 N N . GLU A 1 96 ? -7.462 2.181 3.900 1.00 93.88 96 GLU A N 1
ATOM 755 C CA . GLU A 1 96 ? -8.758 2.781 3.622 1.00 93.88 96 GLU A CA 1
ATOM 756 C C . GLU A 1 96 ? -9.819 1.718 3.350 1.00 93.88 96 GLU A C 1
ATOM 758 O O . GLU A 1 96 ? -9.605 0.752 2.606 1.00 93.88 96 GLU A O 1
ATOM 763 N N . PHE A 1 97 ? -10.985 1.940 3.950 1.00 93.06 97 PHE A N 1
ATOM 764 C CA . PHE A 1 97 ? -12.113 1.025 3.945 1.00 93.06 97 PHE A CA 1
ATOM 765 C C . PHE A 1 97 ? -13.342 1.700 3.360 1.00 93.06 97 PHE A C 1
ATOM 767 O O . PHE A 1 97 ? -13.786 2.721 3.873 1.00 93.06 97 PHE A O 1
ATOM 774 N N . ALA A 1 98 ? -13.919 1.109 2.319 1.00 90.06 98 ALA A N 1
ATOM 775 C CA . ALA A 1 98 ? -15.177 1.541 1.728 1.00 90.06 98 ALA A CA 1
ATOM 776 C C . ALA A 1 98 ? -16.250 0.528 2.120 1.00 90.06 98 ALA A C 1
ATOM 778 O O . ALA A 1 98 ? -16.097 -0.669 1.869 1.00 90.06 98 ALA A O 1
ATOM 779 N N . ASN A 1 99 ? -17.320 0.991 2.771 1.00 87.38 99 ASN A N 1
ATOM 780 C CA . ASN A 1 99 ? -18.370 0.114 3.309 1.00 87.38 99 ASN A CA 1
ATOM 781 C C . ASN A 1 99 ? -17.795 -1.024 4.182 1.00 87.38 99 ASN A C 1
ATOM 783 O O . ASN A 1 99 ? -18.210 -2.178 4.081 1.00 87.38 99 ASN A O 1
ATOM 787 N N . GLY A 1 100 ? -16.786 -0.694 4.996 1.00 90.69 100 GLY A N 1
ATOM 788 C CA . GLY A 1 100 ? -16.115 -1.628 5.900 1.00 90.69 100 GLY A CA 1
ATOM 789 C C . GLY A 1 100 ? -15.154 -2.616 5.233 1.00 90.69 100 GLY A C 1
ATOM 790 O O . GLY A 1 100 ? -14.695 -3.525 5.916 1.00 90.69 100 GLY A O 1
ATOM 791 N N . LYS A 1 101 ? -14.839 -2.474 3.937 1.00 92.44 101 LYS A N 1
ATOM 792 C CA . LYS A 1 101 ? -13.936 -3.373 3.196 1.00 92.44 101 LYS A CA 1
ATOM 793 C C . LYS A 1 101 ? -12.682 -2.661 2.706 1.00 92.44 101 LYS A C 1
ATOM 795 O O . LYS A 1 101 ? -12.783 -1.581 2.123 1.00 92.44 101 LYS A O 1
ATOM 800 N N . LEU A 1 102 ? -11.524 -3.290 2.902 1.00 93.81 102 LEU A N 1
ATOM 801 C CA . LEU A 1 102 ? -10.226 -2.760 2.492 1.00 93.81 102 LEU A CA 1
ATOM 802 C C . LEU A 1 102 ? -10.160 -2.577 0.971 1.00 93.81 102 LEU A C 1
ATOM 804 O O . LEU A 1 102 ? -10.411 -3.526 0.222 1.00 93.81 102 LEU A O 1
ATOM 808 N N . PHE A 1 103 ? -9.770 -1.386 0.520 1.00 92.00 103 PHE A N 1
ATOM 809 C CA . PHE A 1 103 ? -9.588 -1.111 -0.910 1.00 92.00 103 PHE A CA 1
ATOM 810 C C . PHE A 1 103 ? -8.329 -0.304 -1.248 1.00 92.00 103 PHE A C 1
ATOM 812 O O . PHE A 1 103 ? -7.944 -0.284 -2.418 1.00 92.00 103 PHE A O 1
ATOM 819 N N . ALA A 1 104 ? -7.687 0.346 -0.271 1.00 93.00 104 ALA A N 1
ATOM 820 C CA . ALA A 1 104 ? -6.418 1.030 -0.491 1.00 93.00 104 ALA A CA 1
ATOM 821 C C . ALA A 1 104 ? -5.475 0.927 0.714 1.00 93.00 104 ALA A C 1
ATOM 823 O O . ALA A 1 104 ? -5.916 0.853 1.862 1.00 93.00 104 ALA A O 1
ATOM 824 N N . ILE A 1 105 ? -4.171 0.932 0.434 1.00 94.56 105 ILE A N 1
ATOM 825 C CA . ILE A 1 105 ? -3.086 0.950 1.419 1.00 94.56 105 ILE A CA 1
ATOM 826 C C . ILE A 1 105 ? -2.074 2.016 0.995 1.00 94.56 105 ILE A C 1
ATOM 828 O O . ILE A 1 105 ? -1.643 2.048 -0.155 1.00 94.56 105 ILE A O 1
ATOM 832 N N . ILE A 1 106 ? -1.690 2.885 1.924 1.00 94.88 106 ILE A N 1
ATOM 833 C CA . ILE A 1 106 ? -0.809 4.031 1.699 1.00 94.88 106 ILE A CA 1
ATOM 834 C C . ILE A 1 106 ? 0.371 3.926 2.666 1.00 94.88 106 ILE A C 1
ATOM 836 O O . ILE A 1 106 ? 0.182 3.891 3.883 1.00 94.88 106 ILE A O 1
ATOM 840 N N . ILE A 1 107 ? 1.587 3.886 2.129 1.00 95.19 107 ILE A N 1
ATOM 841 C CA . ILE A 1 107 ? 2.824 3.679 2.885 1.00 95.19 107 ILE A CA 1
ATOM 842 C C . ILE A 1 107 ? 3.735 4.895 2.679 1.00 95.19 107 ILE A C 1
ATOM 844 O O . ILE A 1 107 ? 4.271 5.061 1.580 1.00 95.19 107 ILE A O 1
ATOM 848 N N . PRO A 1 108 ? 3.931 5.752 3.693 1.00 94.19 108 PRO A N 1
ATOM 849 C CA . PRO A 1 108 ? 4.969 6.774 3.649 1.00 94.19 108 PRO A CA 1
ATOM 850 C C . PRO A 1 108 ? 6.348 6.138 3.879 1.00 94.19 108 PRO A C 1
ATOM 852 O O . PRO A 1 108 ? 6.498 5.252 4.724 1.00 94.19 108 PRO A O 1
ATOM 855 N N . PHE A 1 109 ? 7.370 6.582 3.147 1.00 93.94 109 PHE A N 1
ATOM 856 C CA . PHE A 1 109 ? 8.724 6.038 3.260 1.00 93.94 109 PHE A CA 1
ATOM 857 C C . PHE A 1 109 ? 9.811 7.071 2.911 1.00 93.94 109 PHE A C 1
ATOM 859 O O . PHE A 1 109 ? 9.520 8.188 2.482 1.00 93.94 109 PHE A O 1
ATOM 866 N N . LYS A 1 110 ? 11.074 6.704 3.158 1.00 93.25 110 LYS A N 1
ATOM 867 C CA . LYS A 1 110 ? 12.262 7.491 2.795 1.00 93.25 110 LYS A CA 1
ATOM 868 C C . LYS A 1 110 ? 13.066 6.783 1.707 1.00 93.25 110 LYS A C 1
ATOM 870 O O . LYS A 1 110 ? 13.151 5.557 1.736 1.00 93.25 110 LYS A O 1
ATOM 875 N N . GLY A 1 111 ? 13.719 7.546 0.836 1.00 92.75 111 GLY A N 1
ATOM 876 C CA . GLY A 1 111 ? 14.526 7.017 -0.260 1.00 92.75 111 GLY A CA 1
ATOM 877 C C . GLY A 1 111 ? 13.687 6.770 -1.508 1.00 92.75 111 GLY A C 1
ATOM 878 O O . GLY A 1 111 ? 13.683 5.663 -2.042 1.00 92.75 111 GLY A O 1
ATOM 879 N N . TYR A 1 112 ? 12.962 7.795 -1.968 1.00 92.81 112 TYR A N 1
ATOM 880 C CA . TYR A 1 112 ? 12.122 7.715 -3.170 1.00 92.81 112 TYR A CA 1
ATOM 881 C C . TYR A 1 112 ? 12.851 7.105 -4.374 1.00 92.81 112 TYR A C 1
ATOM 883 O O . TYR A 1 112 ? 12.310 6.222 -5.035 1.00 92.81 112 TYR A O 1
ATOM 891 N N . ASP A 1 113 ? 14.067 7.573 -4.664 1.00 91.81 113 ASP A N 1
ATOM 892 C CA . ASP A 1 113 ? 14.809 7.165 -5.861 1.00 91.81 113 ASP A CA 1
ATOM 893 C C . ASP A 1 113 ? 15.249 5.694 -5.802 1.00 91.81 113 ASP A C 1
ATOM 895 O O . ASP A 1 113 ? 15.121 4.972 -6.794 1.00 91.81 113 ASP A O 1
ATOM 899 N N . ASP A 1 114 ? 15.661 5.219 -4.624 1.00 93.69 114 ASP A N 1
ATOM 900 C CA . ASP A 1 114 ? 15.996 3.809 -4.401 1.00 93.69 114 ASP A CA 1
ATOM 901 C C . ASP A 1 114 ? 14.762 2.915 -4.560 1.00 93.69 114 ASP A C 1
ATOM 903 O O . ASP A 1 114 ? 14.828 1.830 -5.142 1.00 93.69 114 ASP A O 1
ATOM 907 N N . GLU A 1 115 ? 13.613 3.364 -4.057 1.00 93.69 115 GLU A N 1
ATOM 908 C CA . GLU A 1 115 ? 12.375 2.594 -4.131 1.00 93.69 115 GLU A CA 1
ATOM 909 C C . GLU A 1 115 ? 11.805 2.565 -5.552 1.00 93.69 115 GLU A C 1
ATOM 911 O O . GLU A 1 115 ? 11.384 1.512 -6.036 1.00 93.69 115 GLU A O 1
ATOM 916 N N . LEU A 1 116 ? 11.889 3.687 -6.272 1.00 92.31 116 LEU A N 1
ATOM 917 C CA . LEU A 1 116 ? 11.587 3.755 -7.698 1.00 92.31 116 LEU A CA 1
ATOM 918 C C . LEU A 1 116 ? 12.457 2.778 -8.492 1.00 92.31 116 LEU A C 1
ATOM 920 O O . LEU A 1 116 ? 11.936 2.057 -9.348 1.00 92.31 116 LEU A O 1
ATOM 924 N N . TYR A 1 117 ? 13.759 2.729 -8.202 1.00 91.50 117 TYR A N 1
ATOM 925 C CA . TYR A 1 117 ? 14.683 1.804 -8.850 1.00 91.50 117 TYR A CA 1
ATOM 926 C C . TYR A 1 117 ? 14.268 0.345 -8.616 1.00 91.50 117 TYR A C 1
ATOM 928 O O . TYR A 1 117 ? 14.054 -0.390 -9.581 1.00 91.50 117 TYR A O 1
ATOM 936 N N . LYS A 1 118 ? 14.043 -0.061 -7.358 1.00 91.44 118 LYS A N 1
ATOM 937 C CA . LYS A 1 118 ? 13.625 -1.435 -7.016 1.00 91.44 118 LYS A CA 1
ATOM 938 C C . LYS A 1 118 ? 12.301 -1.827 -7.673 1.00 91.44 118 LYS A C 1
ATOM 940 O O . LYS A 1 118 ? 12.166 -2.942 -8.179 1.00 91.44 118 LYS A O 1
ATOM 945 N N . LEU A 1 119 ? 11.307 -0.937 -7.656 1.00 90.19 119 LEU A N 1
ATOM 946 C CA . LEU A 1 119 ? 10.006 -1.191 -8.280 1.00 90.19 119 LEU A CA 1
ATOM 947 C C . LEU A 1 119 ? 10.132 -1.288 -9.803 1.00 90.19 119 LEU A C 1
ATOM 949 O O . LEU A 1 119 ? 9.508 -2.158 -10.405 1.00 90.19 119 LEU A O 1
ATOM 953 N N . THR A 1 120 ? 10.995 -0.473 -10.411 1.00 89.12 120 THR A N 1
ATOM 954 C CA . THR A 1 120 ? 11.286 -0.528 -11.850 1.00 89.12 120 THR A CA 1
ATOM 955 C C . THR A 1 120 ? 12.001 -1.822 -12.241 1.00 89.12 120 THR A C 1
ATOM 957 O O . THR A 1 120 ? 11.651 -2.434 -13.248 1.00 89.12 120 THR A O 1
ATOM 960 N N . GLU A 1 121 ? 12.959 -2.302 -11.444 1.00 88.44 121 GLU A N 1
ATOM 961 C CA . GLU A 1 121 ? 13.589 -3.611 -11.673 1.00 88.44 121 GLU A CA 1
ATOM 962 C C . GLU A 1 121 ? 12.584 -4.763 -11.548 1.00 88.44 121 GLU A C 1
ATOM 964 O O . GLU A 1 121 ? 12.622 -5.732 -12.314 1.00 88.44 121 GLU A O 1
ATOM 969 N N . LYS A 1 122 ? 11.659 -4.660 -10.590 1.00 86.12 122 LYS A N 1
ATOM 970 C CA . LYS A 1 122 ? 10.682 -5.710 -10.295 1.00 86.12 122 LYS A CA 1
ATOM 971 C C . LYS A 1 122 ? 9.549 -5.777 -11.318 1.00 86.12 122 LYS A C 1
ATOM 973 O O . LYS A 1 122 ? 9.194 -6.874 -11.755 1.00 86.12 122 LYS A O 1
ATOM 978 N N . PHE A 1 123 ? 9.001 -4.623 -11.689 1.00 85.50 123 PHE A N 1
ATOM 979 C CA . PHE A 1 123 ? 7.772 -4.484 -12.476 1.00 85.50 123 PHE A CA 1
ATOM 980 C C . PHE A 1 123 ? 7.986 -3.838 -13.849 1.00 85.50 123 PHE A C 1
ATOM 982 O O . PHE A 1 123 ? 7.019 -3.620 -14.568 1.00 85.50 123 PHE A O 1
ATOM 989 N N . GLY A 1 124 ? 9.226 -3.540 -14.240 1.00 85.38 124 GLY A N 1
ATOM 990 C CA . GLY A 1 124 ? 9.526 -2.804 -15.468 1.00 85.38 124 GLY A CA 1
ATOM 991 C C . GLY A 1 124 ? 9.293 -1.297 -15.331 1.00 85.38 124 GLY A C 1
ATOM 992 O O . GLY A 1 124 ? 8.883 -0.799 -14.284 1.00 85.38 124 GLY A O 1
ATOM 993 N N . HIS A 1 125 ? 9.563 -0.550 -16.403 1.00 84.88 125 HIS A N 1
ATOM 994 C CA . HIS A 1 125 ? 9.341 0.899 -16.410 1.00 84.88 125 HIS A CA 1
ATOM 995 C C . HIS A 1 125 ? 7.847 1.221 -16.255 1.00 84.88 125 HIS A C 1
ATOM 997 O O . HIS A 1 125 ? 7.025 0.568 -16.906 1.00 84.88 125 HIS A O 1
ATOM 1003 N N . PRO A 1 126 ? 7.484 2.215 -15.425 1.00 83.38 126 PRO A N 1
ATOM 1004 C CA . PRO A 1 126 ? 6.089 2.560 -15.202 1.00 83.38 126 PRO A CA 1
ATOM 1005 C C . PRO A 1 126 ? 5.447 3.040 -16.517 1.00 83.38 126 PRO A C 1
ATOM 1007 O O . PRO A 1 126 ? 5.973 3.960 -17.147 1.00 83.38 126 PRO A O 1
ATOM 1010 N N . PRO A 1 127 ? 4.320 2.444 -16.956 1.00 72.31 127 PRO A N 1
ATOM 1011 C CA . PRO A 1 127 ? 3.629 2.856 -18.180 1.00 72.31 127 PRO A CA 1
ATOM 1012 C C . PRO A 1 127 ? 2.977 4.241 -18.068 1.00 72.31 127 PRO A C 1
ATOM 1014 O O . PRO A 1 127 ? 2.652 4.843 -19.090 1.00 72.31 127 PRO A O 1
ATOM 1017 N N . TYR A 1 128 ? 2.782 4.742 -16.843 1.00 65.94 128 TYR A N 1
ATOM 1018 C CA . TYR A 1 128 ? 2.250 6.072 -16.564 1.00 65.94 128 TYR A CA 1
ATOM 1019 C C . TYR A 1 128 ? 3.295 6.897 -15.817 1.00 65.94 128 TYR A C 1
ATOM 1021 O O . TYR A 1 128 ? 3.783 6.493 -14.759 1.00 65.94 128 TYR A O 1
ATOM 1029 N N . GLY A 1 129 ? 3.609 8.071 -16.352 1.00 56.81 129 GLY A N 1
ATOM 1030 C CA . GLY A 1 129 ? 4.576 8.975 -15.751 1.00 56.81 129 GLY A CA 1
ATOM 1031 C C . GLY A 1 129 ? 4.890 10.106 -16.705 1.00 56.81 129 GLY A C 1
ATOM 1032 O O . GLY A 1 129 ? 5.903 10.068 -17.389 1.00 56.81 129 GLY A O 1
ATOM 1033 N N . ASP A 1 130 ? 4.008 11.098 -16.757 1.00 52.91 130 ASP A N 1
ATOM 1034 C CA . ASP A 1 130 ? 4.298 12.331 -17.473 1.00 52.91 130 ASP A CA 1
ATOM 1035 C C . ASP A 1 130 ? 3.941 13.518 -16.571 1.00 52.91 130 ASP A C 1
ATOM 1037 O O . ASP A 1 130 ? 2.801 13.692 -16.145 1.00 52.91 130 ASP A O 1
ATOM 1041 N N . SER A 1 131 ? 4.955 14.330 -16.264 1.00 48.62 131 SER A N 1
ATOM 1042 C CA . SER A 1 131 ? 4.889 15.692 -15.703 1.00 48.62 131 SER A CA 1
ATOM 1043 C C . SER A 1 131 ? 4.566 15.977 -14.216 1.00 48.62 131 SER A C 1
ATOM 1045 O O . SER A 1 131 ? 4.630 17.148 -13.847 1.00 48.62 131 SER A O 1
AT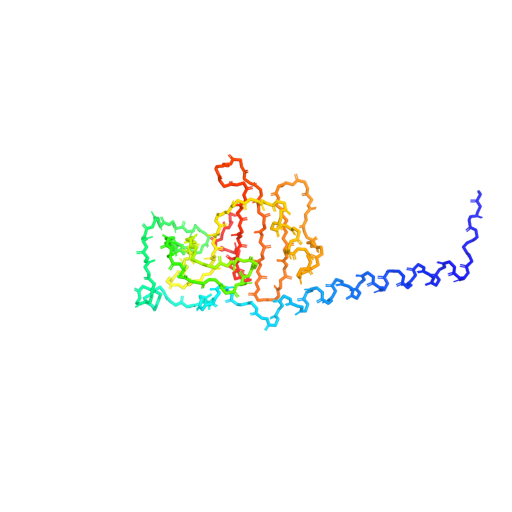OM 1047 N N . SER A 1 132 ? 4.306 15.021 -13.309 1.00 61.12 132 SER A N 1
ATOM 1048 C CA . SER A 1 132 ? 3.847 15.411 -11.949 1.00 61.12 132 SER A CA 1
ATOM 1049 C C . SER A 1 132 ? 4.235 14.485 -10.787 1.00 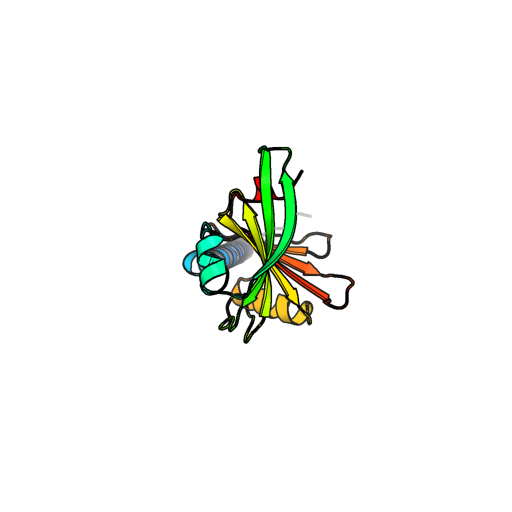61.12 132 SER A C 1
ATOM 1051 O O . SER A 1 132 ? 3.358 13.922 -10.136 1.00 61.12 132 SER A O 1
ATOM 1053 N N . ASN A 1 133 ? 5.531 14.337 -10.482 1.00 83.31 133 ASN A N 1
ATOM 1054 C CA . ASN A 1 133 ? 6.046 13.720 -9.237 1.00 83.31 133 ASN A CA 1
ATOM 1055 C C . ASN A 1 133 ? 5.460 12.343 -8.852 1.00 83.31 133 ASN A C 1
ATOM 1057 O O . ASN A 1 133 ? 5.622 11.910 -7.719 1.00 83.31 133 ASN A O 1
ATOM 1061 N N . THR A 1 134 ? 4.762 11.668 -9.760 1.00 89.00 134 THR A N 1
ATOM 1062 C CA . THR A 1 134 ? 4.004 10.450 -9.498 1.00 89.00 134 THR A CA 1
ATOM 1063 C C . THR A 1 134 ? 4.155 9.552 -10.706 1.00 89.00 134 THR A C 1
ATOM 1065 O O . THR A 1 134 ? 3.944 9.990 -11.837 1.00 89.00 134 THR A O 1
ATOM 1068 N N . VAL A 1 135 ? 4.515 8.304 -10.462 1.00 90.50 135 VAL A N 1
ATOM 1069 C CA . VAL A 1 135 ? 4.595 7.254 -11.477 1.00 90.50 135 VAL A CA 1
ATOM 1070 C C . VAL A 1 135 ? 3.740 6.080 -11.036 1.00 90.50 135 VAL A C 1
ATOM 1072 O O . VAL A 1 135 ? 3.456 5.940 -9.844 1.00 90.50 135 VAL A O 1
ATOM 1075 N N . GLY A 1 136 ? 3.310 5.234 -11.967 1.00 89.88 136 GLY A N 1
ATOM 1076 C CA . GLY A 1 136 ? 2.481 4.103 -11.581 1.00 89.88 136 GLY A CA 1
ATOM 1077 C C . GLY A 1 136 ? 2.524 2.903 -12.506 1.00 89.88 136 GLY A C 1
ATOM 1078 O O . GLY A 1 136 ? 2.808 3.010 -13.700 1.00 89.88 136 GLY A O 1
ATOM 1079 N N . TRP A 1 137 ? 2.180 1.762 -11.916 1.00 89.06 137 TRP A N 1
ATOM 1080 C CA . TRP A 1 137 ? 2.017 0.471 -12.567 1.00 89.06 137 TRP A CA 1
ATOM 1081 C C . TRP A 1 137 ? 0.573 0.015 -12.414 1.00 89.06 137 TRP A C 1
ATOM 1083 O O . TRP A 1 137 ? -0.055 0.199 -11.368 1.00 89.06 137 TRP A O 1
ATOM 1093 N N . ARG A 1 138 ? 0.044 -0.592 -13.472 1.00 85.25 138 ARG A N 1
ATOM 1094 C CA . ARG A 1 138 ? -1.318 -1.109 -13.504 1.00 85.25 138 ARG A CA 1
ATOM 1095 C C . ARG A 1 138 ? -1.289 -2.596 -13.796 1.00 85.25 138 ARG A C 1
ATOM 1097 O O . ARG A 1 138 ? -0.808 -2.989 -14.853 1.00 85.25 138 ARG A O 1
ATOM 1104 N N . GLY A 1 139 ? -1.851 -3.363 -12.876 1.00 81.81 139 GLY A N 1
ATOM 1105 C CA . GLY A 1 139 ? -2.276 -4.735 -13.092 1.00 81.81 139 GLY A CA 1
ATOM 1106 C C . GLY A 1 139 ? -3.804 -4.827 -13.165 1.00 81.81 139 GLY A C 1
ATOM 1107 O O . GLY A 1 139 ? -4.525 -3.900 -12.783 1.00 81.81 139 GLY A O 1
ATOM 1108 N N . GLU A 1 140 ? -4.307 -5.957 -13.640 1.00 81.75 140 GLU A N 1
ATOM 1109 C CA . GLU A 1 140 ? -5.661 -6.469 -13.443 1.00 81.75 140 GLU A CA 1
ATOM 1110 C C . GLU A 1 140 ? -6.124 -6.466 -11.979 1.00 81.75 140 GLU A C 1
ATOM 1112 O O . GLU A 1 140 ? -7.310 -6.234 -11.738 1.00 81.75 140 GLU A O 1
ATOM 1117 N N . ARG A 1 141 ? -5.236 -6.726 -11.003 1.00 83.56 141 ARG A N 1
ATOM 1118 C CA . ARG A 1 141 ? -5.619 -6.883 -9.575 1.00 83.56 141 ARG A CA 1
ATOM 1119 C C . ARG A 1 141 ? -5.085 -5.820 -8.620 1.00 83.56 141 ARG A C 1
ATOM 1121 O O . ARG A 1 141 ? -5.501 -5.780 -7.459 1.00 83.56 141 ARG A O 1
ATOM 1128 N N . ILE A 1 142 ? -4.207 -4.940 -9.088 1.00 87.38 142 ILE A N 1
ATOM 1129 C CA . ILE A 1 142 ? -3.633 -3.873 -8.270 1.00 87.38 142 ILE A CA 1
ATOM 1130 C C . ILE A 1 142 ? -3.236 -2.665 -9.116 1.00 87.38 142 ILE A C 1
ATOM 1132 O O . ILE A 1 142 ? -2.707 -2.798 -10.219 1.00 87.38 142 ILE A O 1
ATOM 1136 N N . LEU A 1 143 ? -3.465 -1.474 -8.576 1.00 88.19 143 LEU A N 1
ATOM 1137 C CA . LEU A 1 143 ? -2.856 -0.237 -9.047 1.00 88.19 143 LEU A CA 1
ATOM 1138 C C . LEU A 1 143 ? -1.792 0.181 -8.039 1.00 88.19 143 LEU A C 1
ATOM 1140 O O . LEU A 1 143 ? -2.059 0.211 -6.837 1.00 88.19 143 LEU A O 1
ATOM 1144 N N . ILE A 1 144 ? -0.600 0.499 -8.534 1.00 90.62 144 ILE A N 1
ATOM 1145 C CA . ILE A 1 144 ? 0.518 0.984 -7.731 1.00 90.62 144 ILE A CA 1
ATOM 1146 C C . ILE A 1 144 ? 0.839 2.397 -8.194 1.00 90.62 144 ILE A C 1
ATOM 1148 O O . ILE A 1 144 ? 1.151 2.593 -9.367 1.00 90.62 144 ILE A O 1
ATOM 1152 N N . PHE A 1 145 ? 0.829 3.356 -7.276 1.00 91.25 145 PHE A N 1
ATOM 1153 C CA . PHE A 1 145 ? 1.350 4.696 -7.510 1.00 91.25 145 PHE A CA 1
ATOM 1154 C C . PHE A 1 145 ? 2.482 4.987 -6.538 1.00 91.25 145 PHE A C 1
ATOM 1156 O O . PHE A 1 145 ? 2.351 4.782 -5.334 1.00 91.25 145 PHE A O 1
ATOM 1163 N N . LEU A 1 146 ? 3.587 5.488 -7.067 1.00 93.06 146 LEU A N 1
ATOM 1164 C CA . LEU A 1 146 ? 4.701 6.001 -6.294 1.00 93.06 146 LEU A CA 1
ATOM 1165 C C . LEU A 1 146 ? 4.719 7.514 -6.460 1.00 93.06 146 LEU A C 1
ATOM 1167 O O . LEU A 1 146 ? 4.878 8.002 -7.577 1.00 93.06 146 LEU A O 1
ATOM 1171 N N . LYS A 1 147 ? 4.541 8.247 -5.364 1.00 92.69 147 LYS A N 1
ATOM 1172 C CA . LYS A 1 147 ? 4.511 9.709 -5.346 1.00 92.69 147 LYS A CA 1
ATOM 1173 C C . LYS A 1 147 ? 5.708 10.249 -4.574 1.00 92.69 147 LYS A C 1
ATOM 1175 O O . LYS A 1 147 ? 5.980 9.796 -3.465 1.00 92.69 147 LYS A O 1
ATOM 1180 N N . ARG A 1 148 ? 6.410 11.220 -5.153 1.00 92.69 148 ARG A N 1
ATOM 1181 C CA . ARG A 1 148 ? 7.438 12.004 -4.469 1.00 92.69 148 ARG A CA 1
ATOM 1182 C C . ARG A 1 148 ? 6.758 13.069 -3.620 1.00 92.69 148 ARG A C 1
ATOM 1184 O O . ARG A 1 148 ? 5.902 13.809 -4.109 1.00 92.69 148 ARG A O 1
ATOM 1191 N N . GLU A 1 149 ? 7.175 13.160 -2.370 1.00 89.94 149 GLU A N 1
ATOM 1192 C CA . GLU A 1 149 ? 6.646 14.104 -1.393 1.00 89.94 149 GLU A CA 1
ATOM 1193 C C . GLU A 1 149 ? 7.703 15.147 -1.012 1.00 89.94 149 GLU A C 1
ATOM 1195 O O . GLU A 1 149 ? 8.906 14.905 -1.086 1.00 89.94 149 GLU A O 1
ATOM 1200 N N . GLN A 1 150 ? 7.247 16.329 -0.594 1.00 85.44 150 GLN A N 1
ATOM 1201 C CA . GLN A 1 150 ? 8.094 17.368 0.005 1.00 85.44 150 GLN A CA 1
ATOM 1202 C C . GLN A 1 150 ? 7.883 17.373 1.523 1.00 85.44 150 GLN A C 1
ATOM 1204 O O . GLN A 1 150 ? 7.385 18.343 2.092 1.00 85.44 150 GLN A O 1
ATOM 1209 N N . SER A 1 151 ? 8.172 16.245 2.169 1.00 84.75 151 SER A N 1
ATOM 1210 C CA . SER A 1 15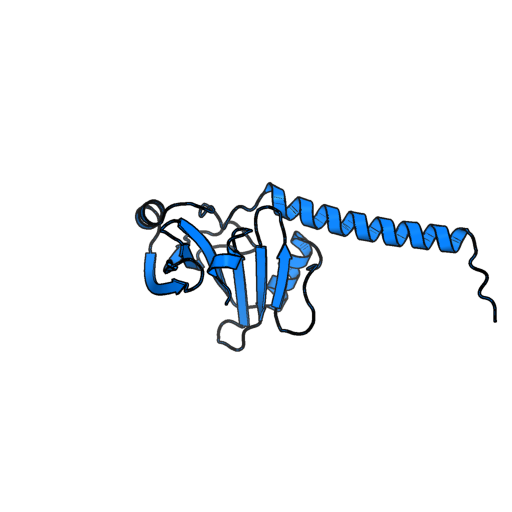1 ? 7.981 16.058 3.610 1.00 84.75 151 SER A CA 1
ATOM 1211 C C . SER A 1 151 ? 9.146 15.278 4.226 1.00 84.75 151 SER A C 1
ATOM 1213 O O . SER A 1 151 ? 10.090 14.924 3.522 1.00 84.75 151 SER A O 1
ATOM 1215 N N . ASP A 1 152 ? 9.083 14.990 5.530 1.00 84.75 152 ASP A N 1
ATOM 1216 C CA . ASP A 1 152 ? 10.066 14.127 6.205 1.00 84.75 152 ASP A CA 1
ATOM 1217 C C . ASP A 1 152 ? 10.148 12.731 5.573 1.00 84.75 152 ASP A C 1
ATOM 1219 O O . ASP A 1 152 ? 11.200 12.091 5.599 1.00 84.75 152 ASP A O 1
ATOM 1223 N N . PHE A 1 153 ? 9.038 12.271 4.996 1.00 87.00 153 PHE A N 1
ATOM 1224 C CA . PHE A 1 153 ? 8.995 11.168 4.046 1.00 87.00 153 PHE A CA 1
ATOM 1225 C C . PHE A 1 153 ? 9.079 11.764 2.640 1.00 87.00 153 PHE A C 1
ATOM 1227 O O . PHE A 1 153 ? 8.240 12.584 2.264 1.00 87.00 153 PHE A O 1
ATOM 1234 N N . ASP A 1 154 ? 10.097 11.391 1.871 1.00 90.50 154 ASP A N 1
ATOM 1235 C CA . ASP A 1 154 ? 10.292 11.897 0.507 1.00 90.50 154 ASP A CA 1
ATOM 1236 C C . ASP A 1 154 ? 9.521 11.071 -0.539 1.00 90.50 154 ASP A C 1
ATOM 1238 O O . ASP A 1 154 ? 9.459 11.452 -1.711 1.00 90.50 154 ASP A O 1
ATOM 1242 N N . GLY A 1 155 ? 8.887 9.972 -0.114 1.00 94.00 155 GLY A N 1
ATOM 1243 C CA . GLY A 1 155 ? 8.083 9.100 -0.955 1.00 94.00 155 GLY A CA 1
ATOM 1244 C C . GLY A 1 155 ? 6.826 8.569 -0.267 1.00 94.00 155 GLY A C 1
ATOM 1245 O O . GLY A 1 155 ? 6.760 8.398 0.951 1.00 94.00 155 GLY A O 1
ATOM 1246 N N . THR A 1 156 ? 5.804 8.293 -1.071 1.00 95.00 156 THR A N 1
ATOM 1247 C CA . THR A 1 156 ? 4.595 7.569 -0.668 1.00 95.00 156 THR A CA 1
ATOM 1248 C C . THR A 1 156 ? 4.255 6.514 -1.714 1.00 95.00 156 THR A C 1
ATOM 1250 O O . THR A 1 156 ? 4.166 6.820 -2.904 1.00 95.00 156 THR A O 1
ATOM 1253 N N . LEU A 1 157 ? 4.061 5.269 -1.270 1.00 94.62 157 LEU A N 1
ATOM 1254 C CA . LEU A 1 157 ? 3.530 4.185 -2.092 1.00 94.62 157 LEU A CA 1
ATOM 1255 C C . LEU A 1 157 ? 2.031 4.054 -1.829 1.00 94.62 157 LEU A C 1
ATOM 1257 O O . LEU A 1 157 ? 1.607 3.922 -0.683 1.00 94.62 157 LEU A O 1
ATOM 1261 N N . ILE A 1 158 ? 1.236 4.065 -2.888 1.00 93.56 158 ILE A N 1
ATOM 1262 C CA . ILE A 1 158 ? -0.218 3.960 -2.834 1.00 93.56 158 ILE A CA 1
ATOM 1263 C C . ILE A 1 158 ? -0.619 2.710 -3.613 1.00 93.56 158 ILE A C 1
ATOM 1265 O O . ILE A 1 158 ? -0.363 2.602 -4.811 1.00 93.56 158 ILE A O 1
ATOM 1269 N N . LEU A 1 159 ? -1.251 1.770 -2.921 1.00 92.94 159 LEU A N 1
ATOM 1270 C CA . LEU A 1 159 ? -1.782 0.529 -3.469 1.00 92.94 159 LEU A CA 1
ATOM 1271 C C . LEU A 1 159 ? -3.301 0.615 -3.473 1.00 92.94 159 LEU A C 1
ATOM 1273 O O . LEU A 1 159 ? -3.894 0.888 -2.431 1.00 92.94 159 LEU A O 1
ATOM 1277 N N . ILE A 1 160 ? -3.931 0.387 -4.621 1.00 90.62 160 ILE A N 1
ATOM 1278 C CA . ILE A 1 160 ? -5.381 0.535 -4.778 1.00 90.62 160 ILE A CA 1
ATOM 1279 C C . ILE A 1 160 ? -5.943 -0.700 -5.482 1.00 90.62 160 ILE A C 1
ATOM 1281 O O . ILE A 1 160 ? -5.378 -1.188 -6.465 1.00 90.62 160 ILE A O 1
ATOM 1285 N N . MET A 1 161 ? -7.084 -1.187 -4.998 1.00 89.75 161 MET A N 1
ATOM 1286 C CA . MET A 1 161 ? -7.882 -2.196 -5.685 1.00 89.75 161 MET A CA 1
ATOM 1287 C C . MET A 1 161 ? -8.394 -1.636 -7.030 1.00 89.75 161 MET A C 1
ATOM 1289 O O . MET A 1 161 ? -9.013 -0.571 -7.056 1.00 89.75 161 MET A O 1
ATOM 1293 N N . PRO A 1 162 ? -8.196 -2.318 -8.168 1.00 83.75 162 PRO A N 1
ATOM 1294 C CA . PRO A 1 162 ? -8.719 -1.860 -9.452 1.00 83.75 162 PRO A CA 1
ATOM 1295 C C . PRO A 1 162 ? -10.236 -1.650 -9.409 1.00 83.75 162 PRO A C 1
ATOM 1297 O O . PRO A 1 162 ? -10.966 -2.427 -8.800 1.00 83.75 162 PRO A O 1
ATOM 1300 N N . GLY A 1 163 ? -10.708 -0.562 -10.023 1.00 76.88 163 GLY A N 1
ATOM 1301 C CA . GLY A 1 163 ? -12.111 -0.132 -9.939 1.00 76.88 163 GLY A CA 1
ATOM 1302 C C . GLY A 1 163 ? -12.465 0.642 -8.662 1.00 76.88 163 GLY A C 1
ATOM 1303 O O . GLY A 1 163 ? -13.486 1.312 -8.628 1.00 76.88 163 GLY A O 1
ATOM 1304 N N . ALA A 1 164 ? -11.600 0.658 -7.642 1.00 75.12 164 ALA A N 1
ATOM 1305 C CA . ALA A 1 164 ? -11.826 1.436 -6.421 1.00 75.12 164 ALA A CA 1
ATOM 1306 C C . ALA A 1 164 ? -11.513 2.938 -6.571 1.00 75.12 164 ALA A C 1
ATOM 1308 O O . ALA A 1 164 ? -11.742 3.727 -5.659 1.00 75.12 164 ALA A O 1
ATOM 1309 N N . GLN A 1 165 ? -11.008 3.350 -7.734 1.00 63.06 165 GLN A N 1
ATOM 1310 C CA . GLN A 1 165 ? -10.797 4.755 -8.089 1.00 63.06 165 GLN A CA 1
ATOM 1311 C C . GLN A 1 165 ? -12.091 5.586 -8.063 1.00 63.06 165 GLN A C 1
ATOM 1313 O O . GLN A 1 165 ? -12.030 6.771 -7.735 1.00 63.06 165 GLN A O 1
ATOM 1318 N N . ASP A 1 166 ? -13.250 4.945 -8.244 1.00 58.62 166 ASP A N 1
ATOM 1319 C CA . ASP A 1 166 ? -14.577 5.554 -8.077 1.00 58.62 166 ASP A CA 1
ATOM 1320 C C . ASP A 1 166 ? -14.842 6.019 -6.625 1.00 58.62 166 ASP A C 1
ATOM 1322 O O . ASP A 1 166 ? -15.717 6.847 -6.373 1.00 58.62 166 ASP A O 1
ATOM 1326 N N . PHE A 1 167 ? -14.069 5.520 -5.649 1.00 57.09 167 PHE A N 1
ATOM 1327 C CA . PHE A 1 167 ? -14.134 5.949 -4.247 1.00 57.09 167 PHE A CA 1
ATOM 1328 C C . PHE A 1 167 ? -13.135 7.067 -3.899 1.00 57.09 167 PHE A C 1
ATOM 1330 O O . PHE A 1 167 ? -13.278 7.696 -2.847 1.00 57.09 167 PHE A O 1
ATOM 1337 N N . LEU A 1 168 ? -12.114 7.298 -4.736 1.00 52.12 168 LEU A N 1
ATOM 1338 C CA . LEU A 1 168 ? -10.933 8.109 -4.401 1.00 52.12 168 LEU A CA 1
ATOM 1339 C C . LEU A 1 168 ? -10.905 9.497 -5.043 1.00 52.12 168 LEU A C 1
ATOM 1341 O O . LEU A 1 168 ? -10.290 10.400 -4.474 1.00 52.12 168 LEU A O 1
ATOM 1345 N N . TYR A 1 169 ? -11.564 9.694 -6.185 1.00 42.47 169 TYR A N 1
ATOM 1346 C CA . TYR A 1 169 ? -11.487 10.944 -6.941 1.00 42.47 169 TYR A CA 1
ATOM 1347 C C . TYR A 1 169 ? -12.871 11.559 -7.200 1.00 42.47 169 TYR A C 1
ATOM 1349 O O . TYR A 1 169 ? -13.863 10.853 -7.350 1.00 42.47 169 TYR A O 1
ATOM 1357 N N . LYS A 1 170 ? -12.896 12.899 -7.168 1.00 44.25 170 LYS A N 1
ATOM 1358 C CA . LYS A 1 170 ? -14.007 13.775 -7.573 1.00 44.25 170 LYS A CA 1
ATOM 1359 C C . LYS A 1 170 ? -14.424 13.549 -9.020 1.00 44.25 170 LYS A C 1
ATOM 1361 O O . LYS A 1 170 ? -13.513 13.304 -9.840 1.00 44.25 170 LYS A O 1
#

Secondary structure (DSSP, 8-state):
------HHHHHHHHHHHHHHHHHHHHHHHHHHTT-SEETTEETT-BHHHHHTTSEEEEEEEEEETTTTEEEEEEEEEES--TTGGG--S-EEEEEEEETTEEEEEEEEES-HHHHHHHHHHHH-S-SB-SSSSEEEEE-SS-EEEEEE-SSSSSEEEEEE-TTGGGGT--

Radius of gyration: 19.61 Å; chains: 1; bounding box: 40×30×67 Å

pLDDT: mean 80.83, std 14.58, range [37.91, 96.75]

Foldseek 3Di:
DDDPDDPVNVVVVVVVVVVVVVLLVVLQVLVAPDDQDFDPQGWFDFQVVLVVPWDKAWDDWDQDPQPSWIKTKIWTWDQARPCGLHDGGIAIWIFIDTVRTTFKIKGFAADLPVSQVVSCVRRNAFPDDDDAQKGWHDYPAWIWIWGQDPDPRRIMIMIGGPVCVSVVDD

Organism: NCBI:txid1064535

Sequence (170 aa):
MSVRLNKLSIFFLVCVVFFSFTLQAFAAEKLDQKYMGLGDLTWGRPLYDIEGEYDVKFVNKRTSSIASTSVETYLIRIPEANGNMCFYGPLVASAEFANGKLFAIIIPFKGYDDELYKLTEKFGHPPYGDSSNTVGWRGERILIFLKREQSDFDGTLILIMPGAQDFLYK